Protein AF-A0A353TFQ8-F1 (afdb_monomer_lite)

Sequence (102 aa):
GKDGEPLRMPYSYRDSRTFTAPENFFNKVLSKKDTYLKTGIQIMNFNSLFQLFTQHEDNNPIYPVTDKFLFMPDALSYLLTNKMVTEYTIASTSQLLNPFTR

Radius of gyration: 14.25 Å; chains: 1; bounding box: 30×33×37 Å

Secondary structure (DSSP, 8-state):
-TTS---SPPPPTT-GGGTTHHHHHHHHT--HHHHHHHH-----TTSHHHHHHHHHHTT-TTGGG------HHHHHHHHHHS-----HHHHHTTT---TT--

Foldseek 3Di:
DVVLDDPDDDDDLPDCLQVCQVVVCCVPPHNPVVLCQQQVADDDSSALVSVVSSCVVVVPVCPVVDPDDADPVQSVVCVVPVDRDHDDVSVSRRSPDGPVPD

pLDDT: mean 95.61, std 3.52, range [68.0, 98.5]

Structure (mmCIF, N/CA/C/O backbone):
data_AF-A0A353TFQ8-F1
#
_entry.id   AF-A0A353TFQ8-F1
#
loop_
_atom_site.group_PDB
_atom_site.id
_atom_site.type_symbol
_atom_site.label_atom_id
_atom_site.label_alt_id
_atom_site.label_comp_id
_atom_site.label_asym_id
_atom_site.label_entity_id
_atom_site.label_seq_id
_atom_site.pdbx_PDB_ins_code
_atom_site.Cartn_x
_atom_site.Cartn_y
_atom_site.Cartn_z
_atom_site.occupancy
_atom_site.B_iso_or_equiv
_atom_site.auth_seq_id
_atom_site.auth_comp_id
_atom_site.auth_asym_id
_atom_site.auth_atom_id
_atom_site.pdbx_PDB_model_num
ATOM 1 N N . GLY A 1 1 ? -13.299 -11.320 5.793 1.00 90.44 1 GLY A N 1
ATOM 2 C CA . GLY A 1 1 ? -13.853 -11.047 4.465 1.00 90.44 1 GLY A CA 1
ATOM 3 C C . GLY A 1 1 ? -15.062 -10.179 4.667 1.00 90.44 1 GLY A C 1
ATOM 4 O O . GLY A 1 1 ? -15.008 -9.288 5.506 1.00 90.44 1 GLY A O 1
ATOM 5 N N . LYS A 1 2 ? -16.156 -10.455 3.954 1.00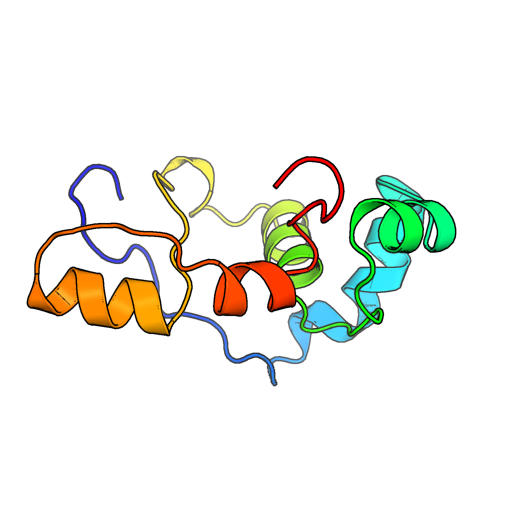 91.44 2 LYS A N 1
ATOM 6 C CA . LYS A 1 2 ? -17.439 -9.749 4.151 1.00 91.44 2 LYS A CA 1
ATOM 7 C C . LYS A 1 2 ? -18.041 -9.948 5.549 1.00 91.44 2 LYS A C 1
ATOM 9 O O . LYS A 1 2 ? -18.848 -9.146 5.993 1.00 91.44 2 LYS A O 1
ATOM 14 N N . ASP A 1 3 ? -17.635 -11.016 6.221 1.00 93.50 3 ASP A N 1
ATOM 15 C CA . ASP A 1 3 ? -17.934 -11.356 7.613 1.00 93.50 3 ASP A CA 1
ATOM 16 C C . ASP A 1 3 ? -17.087 -10.585 8.640 1.00 93.50 3 ASP A C 1
ATOM 18 O O . ASP A 1 3 ? -17.304 -10.728 9.836 1.00 93.50 3 ASP A O 1
ATOM 22 N N . GLY A 1 4 ? -16.120 -9.775 8.197 1.00 92.94 4 GLY A N 1
ATOM 23 C CA . GLY A 1 4 ? -15.208 -9.051 9.080 1.00 92.94 4 GLY A CA 1
ATOM 24 C C . GLY A 1 4 ? -14.008 -9.864 9.577 1.00 92.94 4 GLY A C 1
ATOM 25 O O . GLY A 1 4 ? -13.131 -9.284 10.212 1.00 92.94 4 GLY A O 1
ATOM 26 N N . GLU A 1 5 ? -13.903 -11.154 9.250 1.00 94.06 5 GLU A N 1
ATOM 27 C CA . GLU A 1 5 ? -12.819 -12.017 9.743 1.00 94.06 5 GLU A CA 1
ATOM 28 C C . GLU A 1 5 ? -11.523 -11.895 8.914 1.00 94.06 5 GLU A C 1
ATOM 30 O O . GLU A 1 5 ? -11.569 -11.667 7.696 1.00 94.06 5 GLU A O 1
ATOM 35 N N . PRO A 1 6 ? -10.329 -12.069 9.506 1.00 93.56 6 PRO A N 1
ATOM 36 C CA . PRO A 1 6 ? -9.088 -12.149 8.741 1.00 93.56 6 PRO A CA 1
ATOM 37 C C . PRO A 1 6 ? -9.112 -13.328 7.759 1.00 93.56 6 PRO A C 1
ATOM 39 O O . PRO A 1 6 ? -9.258 -14.481 8.146 1.00 93.56 6 PRO A O 1
ATOM 42 N N . LEU A 1 7 ? -8.923 -13.050 6.466 1.00 93.56 7 LEU A N 1
ATOM 43 C CA . LEU A 1 7 ? -8.963 -14.094 5.432 1.00 93.56 7 LEU A CA 1
ATOM 44 C C . LEU A 1 7 ? -7.667 -14.922 5.350 1.00 93.56 7 LEU A C 1
ATOM 46 O O . LEU A 1 7 ? -7.664 -16.017 4.795 1.00 93.56 7 LEU A O 1
ATOM 50 N N . ARG A 1 8 ? -6.546 -14.382 5.845 1.00 89.62 8 ARG A N 1
ATOM 51 C CA . ARG A 1 8 ? -5.231 -15.039 5.870 1.00 89.62 8 ARG A CA 1
ATOM 52 C C . ARG A 1 8 ? -4.302 -14.377 6.876 1.00 89.62 8 ARG A C 1
ATOM 54 O O . ARG A 1 8 ? -4.490 -13.214 7.231 1.00 89.62 8 ARG A O 1
ATOM 61 N N . MET A 1 9 ? -3.218 -15.071 7.213 1.00 91.94 9 MET A N 1
ATOM 62 C CA . MET A 1 9 ? -2.082 -14.436 7.876 1.00 91.94 9 MET A CA 1
ATOM 63 C C . MET A 1 9 ? -1.386 -13.430 6.938 1.00 91.94 9 MET A C 1
ATOM 65 O O . MET A 1 9 ? -1.223 -13.719 5.738 1.00 91.94 9 MET A O 1
ATOM 69 N N . PRO A 1 10 ? -0.976 -12.259 7.463 1.00 92.81 10 PRO A N 1
ATOM 70 C CA . PRO A 1 10 ? -0.245 -11.267 6.692 1.00 92.81 10 PRO A CA 1
ATOM 71 C C . PRO A 1 10 ? 1.152 -11.786 6.346 1.00 92.81 10 PRO A C 1
ATOM 73 O O . PRO A 1 10 ? 1.785 -12.496 7.128 1.00 92.81 10 PRO A O 1
ATOM 76 N N . TYR A 1 11 ? 1.648 -11.411 5.170 1.00 92.81 11 TYR A N 1
ATOM 77 C CA . TYR A 1 11 ? 3.048 -11.639 4.827 1.00 92.81 11 TYR A CA 1
ATOM 78 C C . TYR A 1 11 ? 3.941 -10.606 5.512 1.00 92.81 11 TYR A C 1
ATOM 80 O O . TYR A 1 11 ? 3.569 -9.443 5.668 1.00 92.81 11 TYR A O 1
ATOM 88 N N . SER A 1 12 ? 5.154 -11.024 5.868 1.00 95.12 12 SER A N 1
ATOM 89 C CA . SER A 1 12 ? 6.192 -10.102 6.319 1.00 95.12 12 SER A CA 1
ATOM 90 C C . SER A 1 12 ? 6.728 -9.280 5.146 1.00 95.12 12 SER A C 1
ATOM 92 O O . SER A 1 12 ? 6.876 -9.794 4.040 1.00 95.12 12 SER A O 1
ATOM 94 N N . TYR A 1 13 ? 7.122 -8.030 5.400 1.00 92.25 13 TYR A N 1
ATOM 95 C CA . TYR A 1 13 ? 7.842 -7.212 4.413 1.00 92.25 13 TYR A CA 1
ATOM 96 C C . TYR A 1 13 ? 9.207 -7.815 4.021 1.00 92.25 13 TYR A C 1
ATOM 98 O O . TYR A 1 13 ? 9.797 -7.404 3.029 1.00 92.25 13 TYR A O 1
ATOM 106 N N . ARG A 1 14 ? 9.726 -8.771 4.807 1.00 95.12 14 ARG A N 1
ATOM 107 C CA . ARG A 1 14 ? 10.977 -9.499 4.527 1.00 95.12 14 ARG A CA 1
ATOM 108 C C . ARG A 1 14 ? 10.793 -10.724 3.634 1.00 95.12 14 ARG A C 1
ATOM 110 O O . ARG A 1 14 ? 11.778 -11.391 3.333 1.00 95.12 14 ARG A O 1
ATOM 117 N N . ASP A 1 15 ? 9.558 -11.049 3.269 1.00 94.75 15 ASP A N 1
ATOM 118 C CA . ASP A 1 15 ? 9.275 -12.157 2.366 1.00 94.75 15 ASP A CA 1
ATOM 119 C C . ASP A 1 15 ? 9.906 -11.899 0.985 1.00 94.75 15 ASP A C 1
ATOM 121 O O . ASP A 1 15 ? 9.829 -10.792 0.448 1.00 94.75 15 ASP A O 1
ATOM 125 N N . SER A 1 16 ? 10.559 -12.912 0.414 1.00 95.81 16 SER A N 1
ATOM 126 C CA . SER A 1 16 ? 11.309 -12.780 -0.839 1.00 95.81 16 SER A CA 1
ATOM 127 C C . SER A 1 16 ? 10.429 -12.711 -2.088 1.00 95.81 16 SER A C 1
ATOM 129 O O . SER A 1 16 ? 10.921 -12.331 -3.153 1.00 95.81 16 SER A O 1
ATOM 131 N N . ARG A 1 17 ? 9.128 -13.017 -1.978 1.00 93.88 17 ARG A N 1
ATOM 132 C CA . ARG A 1 17 ? 8.181 -13.075 -3.106 1.00 93.88 17 ARG A CA 1
ATOM 133 C C . ARG A 1 17 ? 8.124 -11.805 -3.952 1.00 93.88 17 ARG A C 1
ATOM 135 O O . ARG A 1 17 ? 7.796 -11.876 -5.129 1.00 93.88 17 ARG A O 1
ATOM 142 N N . THR A 1 18 ? 8.440 -10.642 -3.380 1.00 96.38 18 THR A N 1
ATOM 143 C CA . THR A 1 18 ? 8.334 -9.364 -4.095 1.00 96.38 18 THR A CA 1
ATOM 144 C C . THR A 1 18 ? 9.648 -8.858 -4.681 1.00 96.38 18 THR A C 1
ATOM 146 O O . THR A 1 18 ? 9.683 -7.751 -5.209 1.00 96.38 18 THR A O 1
ATOM 149 N N . PHE A 1 19 ? 10.743 -9.623 -4.626 1.00 97.06 19 PHE A N 1
ATOM 150 C CA . PHE A 1 19 ? 12.064 -9.150 -5.071 1.00 97.06 19 PHE A CA 1
ATOM 151 C C . PHE A 1 19 ? 12.078 -8.672 -6.531 1.00 97.06 19 PHE A C 1
ATOM 153 O O . PHE A 1 19 ? 12.670 -7.635 -6.818 1.00 97.06 19 PHE A O 1
ATOM 160 N N . THR A 1 20 ? 11.365 -9.360 -7.424 1.00 97.06 20 THR A N 1
ATOM 161 C CA . THR A 1 20 ? 11.235 -8.989 -8.846 1.00 97.06 20 THR A CA 1
ATOM 162 C C . THR A 1 20 ? 9.987 -8.150 -9.144 1.00 97.06 20 THR A C 1
ATOM 164 O O . THR A 1 20 ? 9.769 -7.723 -10.279 1.00 97.06 20 THR A O 1
ATOM 167 N N . ALA A 1 21 ? 9.148 -7.889 -8.136 1.00 97.75 21 ALA A N 1
ATOM 168 C CA . ALA A 1 21 ? 7.848 -7.258 -8.324 1.00 97.75 21 ALA A CA 1
ATOM 169 C C . ALA A 1 21 ? 7.918 -5.833 -8.901 1.00 97.75 21 ALA A C 1
ATOM 171 O O . ALA A 1 21 ? 7.086 -5.536 -9.759 1.00 97.75 21 ALA A O 1
ATOM 172 N N . PRO A 1 22 ? 8.884 -4.961 -8.529 1.00 98.12 22 PRO A N 1
ATOM 173 C CA . PRO A 1 22 ? 8.992 -3.640 -9.143 1.00 98.12 22 PRO A CA 1
ATOM 174 C C . PRO A 1 22 ? 9.216 -3.691 -10.652 1.00 98.12 22 PRO A C 1
ATOM 176 O O . PRO A 1 22 ? 8.510 -3.017 -11.394 1.00 98.12 22 PRO A O 1
ATOM 179 N N . GLU A 1 23 ? 10.155 -4.514 -11.120 1.00 98.00 23 GLU A N 1
ATOM 180 C CA . GLU A 1 23 ? 10.458 -4.639 -12.551 1.00 98.00 23 GLU A CA 1
ATOM 181 C C . GLU A 1 23 ? 9.247 -5.167 -13.326 1.00 98.00 23 GLU A C 1
ATOM 183 O O . GLU A 1 23 ? 8.853 -4.593 -14.342 1.00 98.00 23 GLU A O 1
ATOM 188 N N . ASN A 1 24 ? 8.588 -6.199 -12.794 1.00 98.06 24 ASN A N 1
ATOM 189 C CA . ASN A 1 24 ? 7.371 -6.756 -13.378 1.00 98.06 24 ASN A CA 1
ATOM 190 C C . ASN A 1 24 ? 6.230 -5.729 -13.442 1.00 98.06 24 ASN A C 1
ATOM 192 O O . ASN A 1 24 ? 5.557 -5.619 -14.467 1.00 98.06 24 ASN A O 1
ATOM 196 N N . PHE A 1 25 ? 6.032 -4.949 -12.377 1.00 98.50 25 PHE A N 1
ATOM 197 C CA . PHE A 1 25 ? 5.023 -3.894 -12.333 1.00 98.50 25 PHE A CA 1
ATOM 198 C C . PHE A 1 25 ? 5.319 -2.796 -13.360 1.00 98.50 25 PHE A C 1
ATOM 200 O O . PHE A 1 25 ? 4.418 -2.366 -14.081 1.00 98.50 25 PHE A O 1
ATOM 207 N N . PHE A 1 26 ? 6.584 -2.379 -13.481 1.00 98.31 26 PHE A N 1
ATOM 20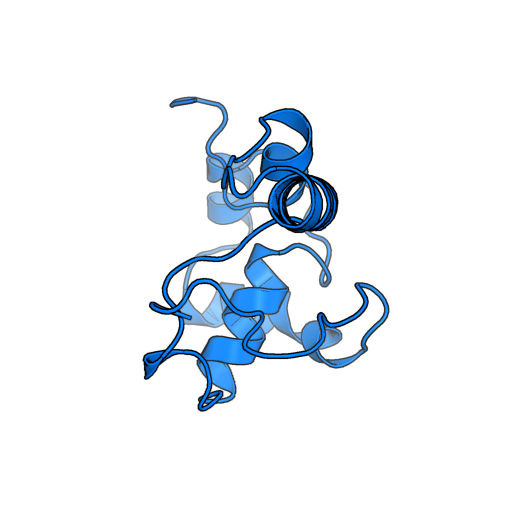8 C CA . PHE A 1 26 ? 6.973 -1.331 -14.424 1.00 98.31 26 PHE A CA 1
ATOM 209 C C . PHE A 1 26 ? 6.803 -1.736 -15.886 1.00 98.31 26 P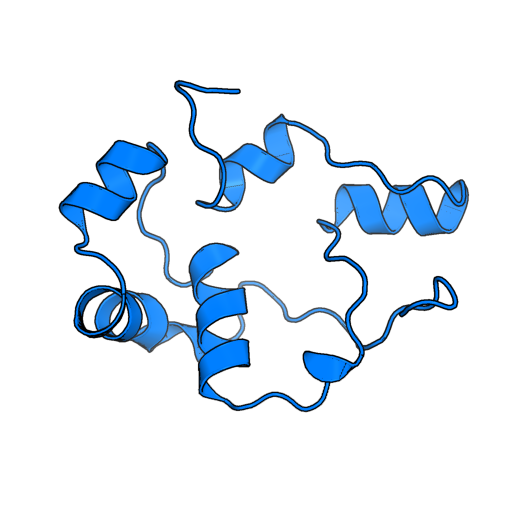HE A C 1
ATOM 211 O O . PHE A 1 26 ? 6.478 -0.887 -16.715 1.00 98.31 26 PHE A O 1
ATOM 218 N N . ASN A 1 27 ? 6.966 -3.023 -16.187 1.00 97.69 27 ASN A N 1
ATOM 219 C CA . ASN A 1 27 ? 6.778 -3.561 -17.531 1.00 97.69 27 ASN A CA 1
ATOM 220 C C . ASN A 1 27 ? 5.303 -3.746 -17.913 1.00 97.69 27 ASN A C 1
ATOM 222 O O . ASN A 1 27 ? 4.982 -3.728 -19.098 1.00 97.69 27 ASN A O 1
ATOM 226 N N . LYS A 1 28 ? 4.410 -3.955 -16.935 1.00 97.56 28 LYS A N 1
ATOM 227 C CA . LYS A 1 28 ? 3.011 -4.343 -17.193 1.00 97.56 28 LYS A CA 1
ATOM 228 C C . LYS A 1 28 ? 1.981 -3.258 -16.893 1.00 97.56 28 LYS A C 1
ATOM 230 O O . LYS A 1 28 ? 0.930 -3.249 -17.523 1.00 97.56 28 LYS A O 1
ATOM 235 N N . VAL A 1 29 ? 2.243 -2.391 -15.915 1.00 97.75 29 VAL A N 1
ATOM 236 C CA . VAL A 1 29 ? 1.212 -1.517 -15.333 1.00 97.75 29 VAL A CA 1
ATOM 237 C C . VAL A 1 29 ? 1.547 -0.040 -15.495 1.00 97.75 29 VAL A C 1
ATOM 239 O O . VAL A 1 29 ? 0.759 0.704 -16.074 1.00 97.75 29 VAL A O 1
ATOM 242 N N . LEU A 1 30 ? 2.685 0.414 -14.966 1.00 97.50 30 LEU A N 1
ATOM 243 C CA . LEU A 1 30 ? 3.030 1.838 -14.951 1.00 97.50 30 LEU A CA 1
ATOM 244 C C . LEU A 1 30 ? 4.539 2.039 -14.860 1.00 97.50 30 LEU A C 1
ATOM 246 O O . LEU A 1 30 ? 5.178 1.391 -14.047 1.00 97.50 30 LEU A O 1
ATOM 250 N N . SER A 1 31 ? 5.114 2.990 -15.602 1.00 98.12 31 SER A N 1
ATOM 251 C CA . SER A 1 31 ? 6.559 3.245 -15.550 1.00 98.12 31 SER A CA 1
ATOM 252 C C . SER A 1 31 ? 7.051 3.622 -14.139 1.00 98.12 31 SER A C 1
ATOM 254 O O . SER A 1 31 ? 6.317 4.192 -13.323 1.00 98.12 31 SER A O 1
ATOM 256 N N . LYS A 1 32 ? 8.340 3.380 -13.855 1.00 97.94 32 LYS A N 1
ATOM 257 C CA . LYS A 1 32 ? 8.982 3.789 -12.589 1.00 97.94 32 LYS A CA 1
ATOM 258 C C . LYS A 1 32 ? 8.807 5.284 -12.304 1.00 97.94 32 LYS A C 1
ATOM 260 O O . LYS A 1 32 ? 8.522 5.669 -11.171 1.00 97.94 32 LYS A O 1
ATOM 265 N N . LYS A 1 33 ? 8.977 6.123 -13.333 1.00 98.12 33 LYS A N 1
ATOM 266 C CA . LYS A 1 33 ? 8.876 7.584 -13.225 1.00 98.12 33 LYS A CA 1
ATOM 267 C C . LYS A 1 33 ? 7.460 8.004 -12.851 1.00 98.12 33 LYS A C 1
ATOM 269 O O . LYS A 1 33 ? 7.293 8.774 -11.911 1.00 98.12 33 LYS A O 1
ATOM 274 N N . ASP A 1 34 ? 6.454 7.473 -13.537 1.00 98.00 34 ASP A N 1
ATOM 275 C CA . ASP A 1 34 ? 5.062 7.848 -13.282 1.00 98.00 34 ASP A CA 1
ATOM 276 C C . ASP A 1 34 ? 4.580 7.329 -11.927 1.00 98.00 34 ASP A C 1
ATOM 278 O O . ASP A 1 34 ? 3.854 8.025 -11.220 1.00 98.00 34 ASP A O 1
ATOM 282 N N . THR A 1 35 ? 5.038 6.142 -11.524 1.00 98.00 35 THR A N 1
ATOM 283 C CA . THR A 1 35 ? 4.769 5.583 -10.190 1.00 98.00 35 THR A CA 1
ATOM 284 C C . THR A 1 35 ? 5.304 6.506 -9.098 1.00 98.00 35 THR A C 1
ATOM 286 O O . THR A 1 35 ? 4.590 6.828 -8.146 1.00 98.00 35 THR A O 1
ATOM 289 N N . TYR A 1 36 ? 6.539 6.991 -9.256 1.00 97.94 36 TYR A N 1
ATOM 290 C CA . TYR A 1 36 ? 7.128 7.949 -8.326 1.00 97.94 36 TYR A CA 1
ATOM 291 C C . TYR A 1 36 ? 6.396 9.293 -8.353 1.00 97.94 36 TYR A C 1
ATOM 293 O O . TYR A 1 36 ? 6.064 9.815 -7.299 1.00 97.94 36 TYR A O 1
ATOM 301 N N . LEU A 1 37 ? 6.069 9.838 -9.527 1.00 97.44 37 LEU A N 1
ATOM 302 C CA . LEU A 1 37 ? 5.352 11.116 -9.628 1.00 97.44 37 LEU A CA 1
ATOM 303 C C . LEU A 1 37 ? 3.954 11.067 -9.003 1.00 97.44 37 LEU A C 1
ATOM 305 O O . LEU A 1 37 ? 3.502 12.060 -8.441 1.00 97.44 37 LEU A O 1
ATOM 309 N N . LYS A 1 38 ? 3.271 9.921 -9.081 1.00 97.19 38 LYS A N 1
ATOM 310 C CA . LYS A 1 38 ? 1.939 9.749 -8.492 1.00 97.19 38 LYS A CA 1
ATOM 311 C C . LYS A 1 38 ? 1.953 9.582 -6.980 1.00 97.19 38 LYS A C 1
ATOM 313 O O . LYS A 1 38 ? 0.927 9.850 -6.371 1.00 97.19 38 LYS A O 1
ATOM 318 N N . THR A 1 39 ? 3.048 9.098 -6.397 1.00 97.62 39 THR A N 1
ATOM 319 C CA . THR A 1 39 ? 3.069 8.659 -4.990 1.00 97.62 39 THR A CA 1
ATOM 320 C C . THR A 1 39 ? 4.090 9.395 -4.127 1.00 97.62 39 THR A C 1
ATOM 322 O O . THR A 1 39 ? 3.887 9.531 -2.929 1.00 97.62 39 THR A O 1
ATOM 325 N N . GLY A 1 40 ? 5.186 9.878 -4.712 1.00 97.00 40 GLY A N 1
ATOM 326 C CA . GLY A 1 40 ? 6.307 10.518 -4.017 1.00 97.00 40 GLY A CA 1
ATOM 327 C C . GLY A 1 40 ? 7.172 9.562 -3.188 1.00 97.00 40 GLY A C 1
ATOM 328 O O . GLY A 1 40 ? 8.066 10.011 -2.477 1.00 97.00 40 GLY A O 1
ATOM 329 N N . ILE A 1 41 ? 6.924 8.252 -3.261 1.00 97.56 41 ILE A N 1
ATOM 330 C CA . ILE A 1 41 ? 7.553 7.256 -2.388 1.00 97.56 41 ILE A CA 1
ATOM 331 C C . ILE A 1 41 ? 8.732 6.581 -3.084 1.00 97.56 41 ILE A C 1
ATOM 333 O O . ILE A 1 41 ? 8.644 6.184 -4.250 1.00 97.56 41 ILE A O 1
ATOM 337 N N . GLN A 1 42 ? 9.831 6.402 -2.345 1.00 97.50 42 GLN A N 1
ATOM 338 C CA . GLN A 1 42 ? 10.973 5.603 -2.783 1.00 97.50 42 GLN A CA 1
ATOM 339 C C . GLN A 1 42 ? 10.518 4.196 -3.197 1.00 97.50 42 GLN A C 1
ATOM 341 O O . GLN A 1 42 ? 9.791 3.515 -2.476 1.00 97.50 42 GLN A O 1
ATOM 346 N N . ILE A 1 43 ? 10.970 3.740 -4.367 1.00 98.00 43 ILE A N 1
ATOM 347 C CA . ILE A 1 43 ? 10.681 2.387 -4.845 1.00 98.00 43 ILE A CA 1
ATOM 348 C C . ILE A 1 43 ? 11.427 1.373 -3.972 1.00 98.00 43 ILE A C 1
ATOM 350 O O . ILE A 1 43 ? 12.640 1.220 -4.108 1.00 98.00 43 ILE A O 1
ATOM 354 N N . MET A 1 44 ? 10.691 0.659 -3.125 1.00 97.81 44 MET A N 1
ATOM 355 C CA . MET A 1 44 ? 11.185 -0.486 -2.364 1.00 97.81 44 MET A CA 1
ATOM 356 C C . MET A 1 44 ? 10.326 -1.689 -2.722 1.00 97.81 44 MET A C 1
ATOM 358 O O . MET A 1 44 ? 9.104 -1.601 -2.693 1.00 97.81 44 MET A O 1
ATOM 362 N N . ASN A 1 45 ? 10.951 -2.818 -3.040 1.00 97.12 45 ASN A N 1
ATOM 363 C CA . ASN A 1 45 ? 10.282 -4.054 -3.455 1.00 97.12 45 ASN A CA 1
ATOM 364 C C . ASN A 1 45 ? 9.202 -4.553 -2.477 1.00 97.12 45 ASN A C 1
ATOM 366 O O . ASN A 1 45 ? 8.283 -5.255 -2.883 1.00 97.12 45 ASN A O 1
ATOM 370 N N . PHE A 1 46 ? 9.286 -4.194 -1.199 1.00 96.44 46 PHE A N 1
ATOM 371 C CA . PHE A 1 46 ? 8.327 -4.598 -0.171 1.00 96.44 46 PHE A CA 1
ATOM 372 C C . PHE A 1 46 ? 7.176 -3.606 0.072 1.00 96.44 46 PHE A C 1
ATOM 374 O O . PHE A 1 46 ? 6.327 -3.884 0.925 1.00 96.44 46 PHE A O 1
ATOM 381 N N . ASN A 1 47 ? 7.118 -2.472 -0.642 1.00 98.19 47 ASN A N 1
ATOM 382 C CA . ASN A 1 47 ? 5.995 -1.532 -0.537 1.00 98.19 47 ASN A CA 1
ATOM 383 C C . ASN A 1 47 ? 4.663 -2.247 -0.823 1.00 98.19 47 ASN A C 1
ATOM 385 O O . ASN A 1 47 ? 4.606 -3.177 -1.634 1.00 98.19 47 ASN A O 1
ATOM 389 N N . SER A 1 48 ? 3.577 -1.804 -0.182 1.00 98.00 48 SER A N 1
ATOM 390 C CA . SER A 1 48 ? 2.262 -2.454 -0.292 1.00 98.00 48 SER A CA 1
ATOM 391 C C . SER A 1 48 ? 1.778 -2.571 -1.737 1.00 98.00 48 SER A C 1
ATOM 393 O O . SER A 1 48 ? 1.216 -3.604 -2.090 1.00 98.00 48 SER A O 1
ATOM 395 N N . LEU A 1 49 ? 2.064 -1.575 -2.586 1.00 98.19 49 LEU A N 1
ATOM 396 C CA . LEU A 1 49 ? 1.821 -1.638 -4.030 1.00 98.19 49 LEU A CA 1
ATOM 397 C C . LEU A 1 49 ? 2.354 -2.939 -4.653 1.00 98.19 49 LEU A C 1
ATOM 399 O O . LEU A 1 49 ? 1.611 -3.654 -5.321 1.00 98.19 49 LEU A O 1
ATOM 403 N N . PHE A 1 50 ? 3.619 -3.277 -4.402 1.00 98.12 50 PHE A N 1
ATOM 404 C CA . PHE A 1 50 ? 4.251 -4.458 -4.990 1.00 98.12 50 PHE A CA 1
ATOM 405 C C . PHE A 1 50 ? 3.808 -5.756 -4.324 1.00 98.12 50 PHE A C 1
ATOM 407 O O . PHE A 1 50 ? 3.696 -6.776 -5.001 1.00 98.12 50 PHE A O 1
ATOM 414 N N . GLN A 1 51 ? 3.502 -5.730 -3.024 1.00 96.94 51 GLN A N 1
ATOM 415 C CA . GLN A 1 51 ? 2.917 -6.888 -2.349 1.00 96.94 51 GLN A CA 1
ATOM 416 C C . GLN A 1 51 ? 1.556 -7.257 -2.944 1.00 96.94 51 GLN A C 1
ATOM 418 O O . GLN A 1 51 ? 1.331 -8.426 -3.252 1.00 96.94 51 GLN A O 1
ATOM 423 N N . LEU A 1 52 ? 0.684 -6.268 -3.153 1.00 95.94 52 LEU A N 1
ATOM 424 C CA . LEU A 1 52 ? -0.636 -6.481 -3.744 1.00 95.94 52 LEU A CA 1
ATOM 425 C C . LEU A 1 52 ? -0.544 -6.847 -5.227 1.00 95.94 52 LEU A C 1
ATOM 427 O O . LEU A 1 52 ? -1.263 -7.735 -5.676 1.00 95.94 52 LEU A O 1
ATOM 431 N N . PHE A 1 53 ? 0.358 -6.212 -5.979 1.00 97.25 53 PHE A N 1
ATOM 432 C CA . PHE A 1 53 ? 0.615 -6.579 -7.370 1.00 97.25 53 PHE A CA 1
ATOM 433 C C . PHE A 1 53 ? 1.070 -8.039 -7.493 1.00 97.25 53 PHE A C 1
ATOM 435 O O . PHE A 1 53 ? 0.503 -8.786 -8.280 1.00 97.25 53 PHE A O 1
ATOM 442 N N . THR A 1 54 ? 2.021 -8.476 -6.661 1.00 96.06 54 THR A N 1
ATOM 443 C CA . THR A 1 54 ? 2.516 -9.864 -6.675 1.00 96.06 54 THR A CA 1
ATOM 444 C C . THR A 1 54 ? 1.385 -10.856 -6.410 1.00 96.06 54 THR A C 1
ATOM 446 O O . THR A 1 54 ? 1.220 -11.814 -7.150 1.00 96.06 54 THR A O 1
ATOM 449 N N . GLN A 1 55 ? 0.541 -10.606 -5.401 1.00 93.62 55 GLN A N 1
ATOM 450 C CA . GLN A 1 55 ? -0.568 -11.522 -5.111 1.00 93.62 55 GLN A CA 1
ATOM 451 C C . GLN A 1 55 ? -1.636 -11.546 -6.208 1.00 93.62 55 GLN A C 1
ATOM 453 O O . GLN A 1 55 ? -2.279 -12.578 -6.397 1.00 93.62 55 GLN A O 1
ATOM 458 N N . HIS A 1 56 ? -1.844 -10.421 -6.894 1.00 93.88 56 HIS A N 1
ATOM 459 C CA . HIS A 1 56 ? -2.730 -10.362 -8.047 1.00 93.88 56 HIS A CA 1
ATOM 460 C C . HIS A 1 56 ? -2.172 -11.196 -9.210 1.00 93.88 56 HIS A C 1
ATOM 462 O O . HIS A 1 56 ? -2.894 -12.020 -9.762 1.00 93.88 56 HIS A O 1
ATOM 468 N N . GLU A 1 57 ? -0.886 -11.042 -9.538 1.00 94.88 57 GLU A N 1
ATOM 469 C CA . GLU A 1 57 ? -0.214 -11.817 -10.594 1.00 94.88 57 GLU A CA 1
ATOM 470 C C . GLU A 1 57 ? -0.184 -13.323 -10.297 1.00 94.88 57 GLU A C 1
ATOM 472 O O . GLU A 1 57 ? -0.349 -14.138 -11.204 1.00 94.88 57 GLU A O 1
ATOM 477 N N . ASP A 1 58 ? -0.057 -13.697 -9.022 1.00 93.44 58 ASP A N 1
ATOM 478 C CA . ASP A 1 58 ? -0.099 -15.091 -8.568 1.00 93.44 58 ASP A CA 1
ATOM 479 C C . ASP A 1 58 ? -1.512 -15.708 -8.625 1.00 93.44 58 ASP A C 1
ATOM 481 O O . ASP A 1 58 ? -1.699 -16.854 -8.214 1.00 93.44 58 ASP A O 1
ATOM 485 N N . ASN A 1 59 ? -2.527 -14.965 -9.095 1.00 92.38 59 ASN A N 1
ATOM 486 C CA . ASN A 1 59 ? -3.938 -15.364 -9.081 1.00 92.38 59 ASN A CA 1
ATOM 487 C C . ASN A 1 59 ? -4.381 -15.869 -7.701 1.00 92.38 59 ASN A C 1
ATOM 489 O O . ASN A 1 59 ? -5.051 -16.898 -7.573 1.00 92.38 59 ASN A O 1
ATOM 493 N N . ASN A 1 60 ? -3.967 -15.166 -6.641 1.00 90.44 60 ASN A N 1
ATOM 494 C CA . ASN A 1 60 ? -4.191 -15.644 -5.288 1.00 90.44 60 ASN A CA 1
ATOM 495 C C . ASN A 1 60 ? -5.705 -15.795 -5.015 1.00 90.44 60 ASN A C 1
ATOM 497 O O . ASN A 1 60 ? -6.441 -14.807 -5.121 1.00 90.44 60 ASN A O 1
ATOM 501 N N . PRO A 1 61 ? -6.186 -16.989 -4.605 1.00 91.50 61 PRO A N 1
ATOM 502 C CA . PRO A 1 61 ? -7.618 -17.292 -4.493 1.00 91.50 61 PRO A CA 1
ATOM 503 C C . PRO A 1 61 ? -8.346 -16.454 -3.436 1.00 91.50 61 PRO A C 1
ATOM 505 O O . PRO A 1 61 ? -9.571 -16.482 -3.353 1.00 91.50 61 PRO A O 1
ATOM 508 N N . ILE A 1 62 ? -7.609 -15.693 -2.626 1.00 91.19 62 ILE A N 1
ATOM 509 C CA . ILE A 1 62 ? -8.174 -14.788 -1.632 1.00 91.19 62 ILE A CA 1
ATOM 510 C C . ILE A 1 62 ? -8.759 -13.504 -2.232 1.00 91.19 62 ILE A C 1
ATOM 512 O O . ILE A 1 62 ? -9.628 -12.892 -1.616 1.00 91.19 62 ILE A O 1
ATOM 516 N N . TYR A 1 63 ? -8.309 -13.073 -3.416 1.00 90.69 63 TYR A N 1
ATOM 517 C CA . TYR A 1 63 ? -8.744 -11.803 -4.014 1.00 90.69 63 TYR A CA 1
ATOM 518 C C . TYR A 1 63 ? -10.255 -11.755 -4.283 1.00 90.69 63 TYR A C 1
ATOM 520 O O . TYR A 1 63 ? -10.882 -10.792 -3.846 1.00 90.69 63 TYR A O 1
ATOM 528 N N . PRO A 1 64 ? -10.877 -12.789 -4.888 1.00 92.31 64 PRO A N 1
ATOM 529 C CA . PRO A 1 64 ? -12.325 -12.813 -5.119 1.00 92.31 64 PRO A CA 1
ATOM 530 C C . PRO A 1 64 ? -13.182 -12.683 -3.853 1.00 92.31 64 PRO A C 1
ATOM 532 O O . PRO A 1 64 ? -14.336 -12.267 -3.929 1.00 92.31 64 PRO A O 1
ATOM 535 N N . VAL A 1 65 ? -12.637 -13.052 -2.691 1.00 94.06 65 VAL A N 1
ATOM 536 C CA . VAL A 1 65 ? -13.341 -13.019 -1.399 1.00 94.06 65 VAL A CA 1
ATOM 537 C C . VAL A 1 65 ? -12.882 -11.874 -0.490 1.00 94.06 65 VAL A C 1
ATOM 539 O O . VAL A 1 65 ? -13.412 -11.714 0.612 1.00 94.06 65 VAL A O 1
ATOM 542 N N . THR A 1 66 ? -11.915 -11.064 -0.935 1.00 95.00 66 THR A N 1
ATOM 543 C CA . THR A 1 66 ? -11.404 -9.917 -0.178 1.00 95.00 66 THR A CA 1
ATOM 544 C C . THR A 1 66 ? -12.387 -8.757 -0.245 1.00 95.00 66 THR A C 1
ATOM 546 O O . THR A 1 66 ? -12.722 -8.279 -1.322 1.00 95.00 66 THR A O 1
ATOM 549 N N . ASP A 1 67 ? -12.830 -8.289 0.923 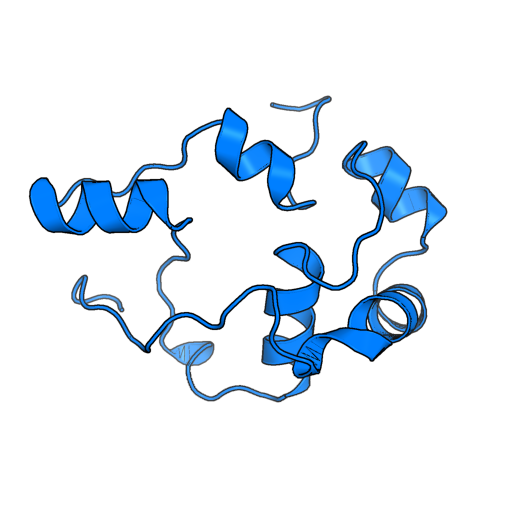1.00 95.12 67 ASP A N 1
ATOM 550 C CA . ASP A 1 67 ? -13.670 -7.091 1.042 1.00 95.12 67 ASP A CA 1
ATOM 551 C C . ASP A 1 67 ? -12.813 -5.828 1.209 1.00 95.12 67 ASP A C 1
ATOM 553 O O . ASP A 1 67 ? -12.985 -4.843 0.494 1.00 95.12 67 ASP A O 1
ATOM 557 N N . LYS A 1 68 ? -11.837 -5.865 2.128 1.00 94.50 68 LYS A N 1
ATOM 558 C CA . LYS A 1 68 ? -10.938 -4.741 2.422 1.00 94.50 68 LYS A CA 1
ATOM 559 C C . LYS A 1 68 ? -9.523 -5.205 2.737 1.00 94.50 68 LYS A C 1
ATOM 561 O O . LYS A 1 68 ? -9.312 -6.312 3.231 1.00 94.50 68 LYS A O 1
ATOM 566 N N . PHE A 1 69 ? -8.574 -4.300 2.517 1.00 95.56 69 PHE A N 1
ATOM 567 C CA . PHE A 1 69 ? -7.205 -4.396 3.012 1.00 95.56 69 PHE A CA 1
ATOM 568 C C . PHE A 1 69 ? -7.021 -3.415 4.168 1.00 95.56 69 PHE A C 1
ATOM 570 O O . PHE A 1 69 ? -7.449 -2.266 4.073 1.00 95.56 69 PHE A O 1
ATOM 577 N N . LEU A 1 70 ? -6.376 -3.866 5.241 1.00 96.75 70 LEU A N 1
ATOM 578 C CA . LEU A 1 70 ? -6.022 -3.038 6.392 1.00 96.75 70 LEU A CA 1
ATOM 579 C C . LEU A 1 70 ? -4.505 -3.047 6.562 1.00 96.75 70 LEU A C 1
ATOM 581 O O . LEU A 1 70 ? -3.871 -4.096 6.419 1.00 96.75 70 LEU A O 1
ATOM 585 N N . PHE A 1 71 ? -3.923 -1.893 6.889 1.00 97.44 71 PHE A N 1
ATOM 586 C CA . PHE A 1 71 ? -2.532 -1.848 7.328 1.00 97.44 71 PHE A CA 1
ATOM 587 C C . PHE A 1 71 ? -2.405 -2.460 8.723 1.00 97.44 71 PHE A C 1
ATOM 589 O O . PHE A 1 71 ? -3.370 -2.505 9.476 1.00 97.44 71 PHE A O 1
ATOM 596 N N . MET A 1 72 ? -1.207 -2.919 9.093 1.00 96.94 72 MET A N 1
ATOM 597 C CA . MET A 1 72 ? -0.976 -3.567 10.391 1.00 96.94 72 MET A CA 1
ATOM 598 C C . MET A 1 72 ? -1.506 -2.787 11.611 1.00 96.94 72 MET A C 1
ATOM 600 O O . MET A 1 72 ? -2.194 -3.410 12.420 1.00 96.94 72 MET A O 1
ATOM 604 N N . PRO 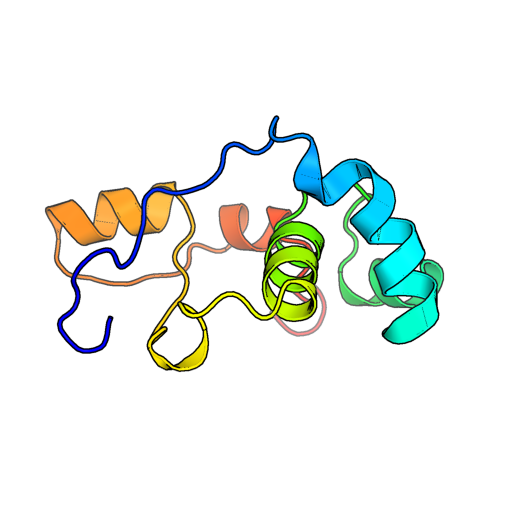A 1 73 ? -1.251 -1.469 11.776 1.00 97.50 73 PRO A N 1
ATOM 605 C CA . PRO A 1 73 ? -1.831 -0.725 12.895 1.00 97.50 73 PRO A CA 1
ATOM 606 C C . PRO A 1 73 ? -3.365 -0.683 12.832 1.00 97.50 73 PRO A C 1
ATOM 608 O O . PRO A 1 73 ? -4.014 -0.955 13.838 1.00 97.50 73 PRO A O 1
ATOM 611 N N . ASP A 1 74 ? -3.944 -0.447 11.651 1.00 97.56 74 ASP A N 1
ATOM 612 C CA . ASP A 1 74 ? -5.399 -0.399 11.461 1.00 97.56 74 ASP A CA 1
ATOM 613 C C . ASP A 1 74 ? -6.059 -1.761 11.727 1.00 97.56 74 ASP A C 1
ATOM 615 O O . ASP A 1 74 ? -7.144 -1.827 12.297 1.00 97.56 74 ASP A O 1
ATOM 619 N N . ALA A 1 75 ? -5.397 -2.859 11.353 1.00 96.62 75 ALA A N 1
ATOM 620 C CA . ALA A 1 75 ? -5.855 -4.219 11.609 1.00 96.62 75 ALA A CA 1
ATOM 621 C C . ALA A 1 75 ? -5.874 -4.524 13.112 1.00 96.62 75 ALA A C 1
ATOM 623 O O . ALA A 1 75 ? -6.859 -5.060 13.614 1.00 96.62 75 ALA A O 1
ATOM 624 N N . LEU A 1 76 ? -4.826 -4.138 13.848 1.00 96.62 76 LEU A N 1
ATOM 625 C CA . LEU A 1 76 ? -4.792 -4.276 15.307 1.00 96.62 76 LEU A CA 1
ATOM 626 C C . LEU A 1 76 ? -5.880 -3.426 15.972 1.00 96.62 76 LEU A C 1
ATOM 628 O O . LEU A 1 76 ? -6.591 -3.915 16.848 1.00 96.62 76 LEU A O 1
ATOM 632 N N . SER A 1 77 ? -6.059 -2.177 15.534 1.00 97.44 77 SER A N 1
ATOM 633 C CA . SER A 1 77 ? -7.148 -1.324 16.018 1.00 97.44 77 SER A CA 1
ATOM 634 C C . SER A 1 77 ? -8.523 -1.913 15.706 1.00 97.44 77 SER A C 1
ATOM 636 O O . SER A 1 77 ? -9.405 -1.880 16.564 1.00 97.44 77 SER A O 1
ATOM 638 N N . TYR A 1 78 ? -8.714 -2.493 14.521 1.00 97.25 78 TYR A N 1
ATOM 639 C CA . TYR A 1 78 ? -9.957 -3.154 14.138 1.00 97.25 78 TYR A CA 1
ATOM 640 C C . TYR A 1 78 ? -10.269 -4.343 15.051 1.00 97.25 78 TYR A C 1
ATOM 642 O O . TYR A 1 78 ? -11.379 -4.411 15.566 1.00 97.25 78 TYR A O 1
ATOM 650 N N . LEU A 1 79 ? -9.293 -5.207 15.349 1.00 95.38 79 LEU A N 1
ATOM 651 C CA . LEU A 1 79 ? -9.490 -6.349 16.255 1.00 95.38 79 LEU A CA 1
ATOM 652 C C . LEU A 1 79 ? -9.920 -5.939 17.674 1.00 95.38 79 LEU A C 1
ATOM 654 O O . LEU A 1 79 ? -10.557 -6.720 18.374 1.00 95.38 79 LEU A O 1
ATOM 658 N N . LEU A 1 80 ? -9.580 -4.723 18.107 1.00 97.50 80 LEU A N 1
ATOM 659 C CA . LEU A 1 80 ? -9.932 -4.204 19.431 1.00 97.50 80 LEU A CA 1
ATOM 660 C C . LEU A 1 80 ? -11.232 -3.391 19.449 1.00 97.50 80 LEU A C 1
ATOM 662 O O . LEU A 1 80 ? -11.819 -3.200 20.512 1.00 97.50 80 LEU A O 1
ATOM 666 N N . THR A 1 81 ? -11.661 -2.853 18.306 1.00 97.25 81 THR A N 1
ATOM 667 C CA . THR A 1 81 ? -12.719 -1.824 18.257 1.00 97.25 81 THR A CA 1
ATOM 668 C C . THR A 1 81 ? -13.839 -2.116 17.266 1.00 97.25 81 THR A C 1
ATOM 670 O O . THR A 1 81 ? -14.839 -1.398 17.258 1.00 97.25 81 THR A O 1
ATOM 673 N N . ASN A 1 82 ? -13.666 -3.114 16.399 1.00 95.88 82 ASN A N 1
ATOM 674 C CA . ASN A 1 82 ? -14.489 -3.394 15.222 1.00 95.88 82 ASN A CA 1
ATOM 675 C C . ASN A 1 82 ? -14.636 -2.207 14.250 1.00 95.88 82 ASN A C 1
ATOM 677 O O . ASN A 1 82 ? -15.518 -2.205 13.391 1.00 95.88 82 ASN A O 1
ATOM 681 N N . LYS A 1 83 ? -13.765 -1.192 14.339 1.00 96.31 83 LYS A N 1
ATOM 682 C CA . LYS A 1 83 ? -13.749 -0.047 13.421 1.00 96.31 83 LYS A CA 1
ATOM 683 C C . LYS A 1 83 ? -12.599 -0.181 12.435 1.00 96.31 83 LYS A C 1
ATOM 685 O O . LYS A 1 83 ? -11.433 -0.131 12.810 1.00 96.31 83 LYS A O 1
ATOM 690 N N . MET A 1 84 ? -12.945 -0.332 11.162 1.00 95.81 84 MET A N 1
ATOM 691 C CA . MET A 1 84 ? -11.978 -0.316 10.069 1.00 95.81 84 MET A CA 1
ATOM 692 C C . MET A 1 84 ? -11.681 1.131 9.689 1.00 95.81 84 MET A C 1
ATOM 694 O O . MET A 1 84 ? -12.575 1.855 9.250 1.00 95.81 84 MET A O 1
ATOM 698 N N . VAL A 1 85 ? -10.429 1.535 9.856 1.00 96.19 85 VAL A N 1
ATOM 699 C CA . VAL A 1 85 ? -9.929 2.862 9.491 1.00 96.19 85 VAL A CA 1
ATOM 700 C C . VAL A 1 85 ? -8.724 2.721 8.568 1.00 96.19 85 VAL A C 1
ATOM 702 O O . VAL A 1 85 ? -8.230 1.620 8.329 1.00 96.19 85 VAL A O 1
ATOM 705 N N . THR A 1 86 ? -8.282 3.837 8.005 1.00 96.81 86 THR A N 1
ATOM 706 C CA . THR A 1 86 ? -7.024 3.910 7.266 1.00 96.81 86 THR A CA 1
ATOM 707 C C . THR A 1 86 ? -6.318 5.172 7.710 1.00 96.81 86 THR A C 1
ATOM 709 O O . THR A 1 86 ? -6.707 6.273 7.317 1.00 96.81 86 THR A O 1
ATOM 712 N N . GLU A 1 87 ? -5.336 5.017 8.591 1.00 97.06 87 GLU A N 1
ATOM 713 C CA . GLU A 1 87 ? -4.563 6.143 9.102 1.00 97.06 87 GLU A CA 1
ATOM 714 C C . GLU A 1 87 ? -3.633 6.694 7.999 1.00 97.06 87 GLU A C 1
ATOM 716 O O . GLU A 1 87 ? -3.080 5.958 7.177 1.00 97.06 87 GLU A O 1
ATOM 721 N N . TYR A 1 88 ? -3.512 8.020 7.925 1.00 96.19 88 TYR A N 1
ATOM 722 C CA . TYR A 1 88 ? -2.840 8.706 6.823 1.00 96.19 88 TYR A CA 1
ATOM 723 C C . TYR A 1 88 ? -1.340 8.398 6.757 1.00 96.19 88 TYR A C 1
ATOM 725 O O . TYR A 1 88 ? -0.813 8.107 5.679 1.00 96.19 88 TYR A O 1
ATOM 733 N N . THR A 1 89 ? -0.639 8.446 7.891 1.00 96.38 89 THR A N 1
ATOM 734 C CA . THR A 1 89 ? 0.814 8.256 7.918 1.00 96.38 89 THR A CA 1
ATOM 735 C C . THR A 1 89 ? 1.195 6.845 7.488 1.00 96.38 89 THR A C 1
ATOM 737 O O . THR A 1 89 ? 2.069 6.697 6.632 1.00 96.38 89 THR A O 1
ATOM 740 N N . ILE A 1 90 ? 0.492 5.807 7.955 1.00 97.69 90 ILE A N 1
ATOM 741 C CA . ILE A 1 90 ? 0.759 4.439 7.499 1.00 97.69 90 ILE A CA 1
ATOM 742 C C . ILE A 1 90 ? 0.378 4.249 6.028 1.00 97.69 90 ILE A C 1
ATOM 744 O O . ILE A 1 90 ? 1.145 3.642 5.274 1.00 97.69 90 ILE A O 1
ATOM 748 N N . ALA A 1 91 ? -0.734 4.838 5.577 1.00 97.38 91 ALA A N 1
ATOM 749 C CA . ALA A 1 91 ? -1.139 4.787 4.177 1.00 97.38 91 ALA A CA 1
ATOM 750 C C . ALA A 1 91 ? -0.108 5.446 3.252 1.00 97.38 91 ALA A C 1
ATOM 752 O O . ALA A 1 91 ? 0.106 4.964 2.139 1.00 97.38 91 ALA A O 1
ATOM 753 N N . SER A 1 92 ? 0.586 6.494 3.704 1.00 96.38 92 SER A N 1
ATOM 754 C CA . SER A 1 92 ? 1.637 7.149 2.917 1.00 96.38 92 SER A CA 1
ATOM 755 C C . SER A 1 92 ? 2.825 6.223 2.615 1.00 96.38 92 SER A C 1
ATOM 757 O O . SER A 1 92 ? 3.425 6.325 1.551 1.00 96.38 92 SER A O 1
ATOM 759 N N . THR A 1 93 ? 3.106 5.230 3.466 1.00 96.81 93 THR A N 1
ATOM 760 C CA . THR A 1 93 ? 4.196 4.255 3.243 1.00 96.81 93 THR A CA 1
ATOM 761 C C . THR A 1 93 ? 3.892 3.236 2.138 1.00 96.81 93 THR A C 1
ATOM 763 O O . THR A 1 93 ? 4.785 2.560 1.634 1.00 96.81 93 THR A O 1
ATOM 766 N N . SER A 1 94 ? 2.621 3.115 1.745 1.00 97.62 94 SER A N 1
ATOM 767 C CA . SER A 1 94 ? 2.121 2.020 0.906 1.00 97.62 94 SER A CA 1
ATOM 768 C C . SER A 1 94 ? 2.508 2.109 -0.568 1.00 97.62 94 SER A C 1
ATOM 770 O O . SER A 1 94 ? 2.432 1.103 -1.278 1.00 97.62 94 SER A O 1
ATOM 772 N N . GLN A 1 95 ? 2.883 3.308 -1.032 1.00 98.19 95 GLN A N 1
ATOM 773 C CA . GLN A 1 95 ? 3.004 3.648 -2.452 1.00 98.19 95 GLN A CA 1
ATOM 774 C C . GLN A 1 95 ? 1.676 3.523 -3.232 1.00 98.19 95 GLN A C 1
ATOM 776 O O . GLN A 1 95 ? 1.664 3.279 -4.435 1.00 98.19 95 GLN A O 1
ATOM 781 N N . LEU A 1 96 ? 0.542 3.698 -2.546 1.00 97.25 96 LEU A N 1
ATOM 782 C CA . LEU A 1 96 ? -0.808 3.737 -3.133 1.00 97.25 96 LEU A CA 1
ATOM 783 C C . LEU A 1 96 ? -1.514 5.082 -2.906 1.00 97.25 96 LEU A C 1
ATOM 785 O O . LEU A 1 96 ? -2.579 5.335 -3.469 1.00 97.25 96 LEU A O 1
ATOM 789 N N . LEU A 1 97 ? -0.932 5.945 -2.072 1.00 97.12 97 LEU A N 1
ATOM 790 C CA . LEU A 1 97 ? -1.453 7.267 -1.762 1.00 97.12 97 LEU A CA 1
ATOM 791 C C . LEU A 1 97 ? -0.920 8.291 -2.771 1.00 97.12 97 LEU A C 1
ATOM 793 O O . LEU A 1 97 ? 0.281 8.325 -3.027 1.00 97.12 97 LEU A O 1
ATOM 797 N N . ASN A 1 98 ? -1.800 9.136 -3.310 1.00 96.75 98 ASN A N 1
ATOM 798 C CA . ASN A 1 98 ? -1.395 10.301 -4.092 1.00 96.75 98 ASN A CA 1
ATOM 799 C C . ASN A 1 98 ? -1.341 11.538 -3.180 1.00 96.75 98 ASN A C 1
ATOM 801 O O . ASN A 1 98 ? -2.402 11.948 -2.704 1.00 96.75 98 ASN A O 1
ATOM 805 N N . PRO A 1 99 ? -0.159 12.143 -2.955 1.00 94.38 99 PRO A N 1
ATOM 806 C CA . PRO A 1 99 ? -0.000 13.269 -2.035 1.00 94.38 99 PRO A CA 1
ATOM 807 C C . PRO A 1 99 ? -0.630 14.581 -2.533 1.00 94.38 99 PRO A C 1
ATOM 809 O O . PRO A 1 99 ? -0.732 15.525 -1.763 1.00 94.38 99 PRO A O 1
ATOM 812 N N . PHE A 1 100 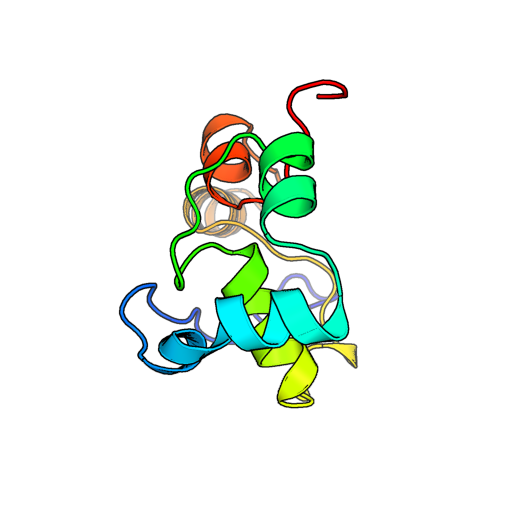? -1.047 14.673 -3.802 1.00 94.12 100 PHE A N 1
ATOM 813 C CA . PHE A 1 100 ? -1.690 15.876 -4.354 1.00 94.12 100 PHE A CA 1
ATOM 814 C C . PHE A 1 100 ? -3.215 15.884 -4.206 1.00 94.12 100 PHE A C 1
ATOM 816 O O . PHE A 1 100 ? -3.844 16.921 -4.396 1.00 94.12 100 PHE A O 1
ATOM 823 N N . THR A 1 101 ? -3.827 14.730 -3.938 1.00 92.88 101 THR A N 1
ATOM 824 C CA . THR A 1 101 ? -5.293 14.571 -3.886 1.00 92.88 101 THR A CA 1
ATOM 825 C C . THR A 1 101 ? -5.776 14.056 -2.532 1.00 92.88 101 THR A C 1
ATOM 827 O O . THR A 1 101 ? -6.890 13.540 -2.433 1.00 92.88 101 THR A O 1
ATOM 830 N N . ARG A 1 102 ? -4.911 14.086 -1.522 1.00 68.00 102 ARG A N 1
ATOM 831 C CA . ARG A 1 102 ? -5.141 13.552 -0.183 1.00 68.00 102 ARG A CA 1
ATOM 832 C C . ARG A 1 102 ? -4.800 14.604 0.849 1.00 68.00 102 ARG A C 1
ATOM 834 O O . ARG A 1 102 ? -3.846 15.366 0.592 1.00 68.00 102 ARG A O 1
#